Protei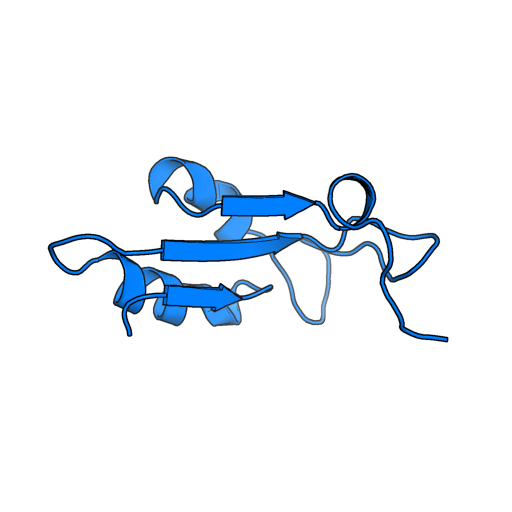n AF-A0A959YZJ6-F1 (afdb_monomer_lite)

Radius of gyration: 12.94 Å; chains: 1; bounding box: 34×20×36 Å

Foldseek 3Di:
DQEDEAAAPVCVVVQCVQLVDDDHHAAEYEQQCDVPQGNHDECPDPPRHHDVCVVCCVVSVYHYHDCNPRPPHDDDD

Sequence (77 aa):
PTMAFGNSDGDFQMLEWTTSGEGPRFGMLVHHTDSVREWAYDRESHIGRLDRGLDEAEARGWVVADMARDWATVYTP

Structure (mmCIF, N/CA/C/O backbone):
data_AF-A0A959YZJ6-F1
#
_entry.id   AF-A0A959YZJ6-F1
#
loop_
_atom_site.group_PDB
_atom_site.id
_atom_site.type_symbol
_atom_site.label_atom_id
_atom_site.label_alt_id
_atom_site.label_comp_id
_atom_site.label_asym_id
_atom_site.label_entity_id
_atom_site.label_seq_id
_atom_site.pdbx_PDB_ins_code
_atom_site.Cartn_x
_atom_site.Cartn_y
_atom_site.Cartn_z
_atom_site.occupancy
_atom_site.B_iso_or_equiv
_atom_site.auth_seq_id
_atom_site.auth_comp_id
_atom_site.auth_asym_id
_atom_site.auth_atom_id
_atom_site.pdbx_PDB_model_num
ATOM 1 N N . PRO A 1 1 ? -7.979 12.425 10.025 1.00 92.94 1 PRO A N 1
ATOM 2 C CA . PRO A 1 1 ? -8.354 12.276 8.595 1.00 92.94 1 PRO A CA 1
ATOM 3 C C . PRO A 1 1 ? -9.434 11.200 8.454 1.00 92.94 1 PRO A C 1
ATOM 5 O O . PRO A 1 1 ? -9.575 10.400 9.373 1.00 92.94 1 PRO A O 1
ATOM 8 N N . THR A 1 2 ? -10.204 11.183 7.364 1.00 97.38 2 THR A N 1
ATOM 9 C CA . THR A 1 2 ? -11.122 10.067 7.056 1.00 97.38 2 THR A CA 1
ATOM 10 C C . THR A 1 2 ? -10.496 9.043 6.111 1.00 97.38 2 THR A C 1
ATOM 12 O O . THR A 1 2 ? -10.946 7.901 6.078 1.00 97.38 2 THR A O 1
ATOM 15 N N . MET A 1 3 ? -9.460 9.442 5.367 1.00 98.50 3 MET A N 1
ATOM 16 C CA . MET A 1 3 ? -8.716 8.597 4.437 1.00 98.50 3 MET A CA 1
ATOM 17 C C . MET A 1 3 ? -7.218 8.914 4.503 1.00 98.50 3 MET A C 1
ATOM 19 O O . MET A 1 3 ? -6.860 10.075 4.729 1.00 98.50 3 MET A O 1
ATOM 23 N N . ALA A 1 4 ? -6.367 7.905 4.315 1.00 98.50 4 ALA A N 1
ATOM 24 C CA . ALA A 1 4 ? -4.915 8.049 4.209 1.00 98.50 4 ALA A CA 1
ATOM 25 C C . ALA A 1 4 ? -4.343 7.110 3.141 1.00 98.50 4 ALA A C 1
ATOM 27 O O . ALA A 1 4 ? -4.853 6.009 2.929 1.00 98.50 4 ALA A O 1
ATOM 28 N N . PHE A 1 5 ? -3.271 7.565 2.497 1.00 98.56 5 PHE A N 1
ATOM 29 C CA . PHE A 1 5 ? -2.581 6.870 1.417 1.00 98.56 5 PHE A CA 1
ATOM 30 C C . PHE A 1 5 ? -1.083 6.909 1.711 1.00 98.56 5 PHE A C 1
ATOM 32 O O . PHE A 1 5 ? -0.561 7.986 1.992 1.00 98.56 5 PHE A O 1
ATOM 39 N N . GLY A 1 6 ? -0.419 5.759 1.669 1.00 98.19 6 GLY A N 1
ATOM 4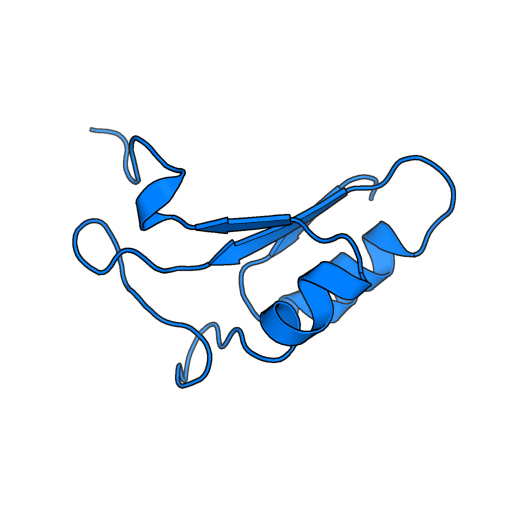0 C CA . GLY A 1 6 ? 1.024 5.633 1.882 1.00 98.19 6 GLY A CA 1
ATOM 41 C C . GLY A 1 6 ? 1.653 4.680 0.875 1.00 98.19 6 GLY A C 1
ATOM 42 O O . GLY A 1 6 ? 0.952 4.067 0.069 1.00 98.19 6 GLY A O 1
ATOM 43 N N . ASN A 1 7 ? 2.971 4.546 0.915 1.00 98.12 7 ASN A N 1
ATOM 44 C CA . ASN A 1 7 ? 3.702 3.600 0.067 1.00 98.12 7 ASN A CA 1
ATOM 45 C C . ASN A 1 7 ? 4.914 2.977 0.772 1.00 98.12 7 ASN A C 1
ATOM 47 O O . ASN A 1 7 ? 5.665 2.235 0.148 1.00 98.12 7 ASN A O 1
ATOM 51 N N . SER A 1 8 ? 5.118 3.274 2.057 1.00 97.81 8 SER A N 1
ATOM 52 C CA . SER A 1 8 ? 6.245 2.772 2.840 1.00 97.81 8 SER A CA 1
ATOM 53 C C . SER A 1 8 ? 5.853 2.455 4.284 1.00 97.81 8 SER A C 1
ATOM 55 O O . SER A 1 8 ? 4.823 2.903 4.788 1.00 97.81 8 SER A O 1
ATOM 57 N N . ASP A 1 9 ? 6.723 1.749 5.002 1.00 97.38 9 ASP A N 1
ATOM 58 C CA . ASP A 1 9 ? 6.571 1.521 6.443 1.00 97.38 9 ASP A CA 1
ATOM 59 C C . ASP A 1 9 ? 6.672 2.822 7.260 1.00 97.38 9 ASP A C 1
ATOM 61 O O . ASP A 1 9 ? 6.214 2.870 8.402 1.00 97.38 9 ASP A O 1
ATOM 65 N N . GLY A 1 10 ? 7.219 3.899 6.682 1.00 97.31 10 GLY A N 1
ATOM 66 C CA . GLY A 1 10 ? 7.193 5.233 7.288 1.00 97.31 10 GLY A CA 1
ATOM 67 C C . GLY A 1 10 ? 5.780 5.819 7.401 1.00 97.31 10 GLY A C 1
ATOM 68 O O . GLY A 1 10 ? 5.534 6.665 8.260 1.00 97.31 10 GLY A O 1
ATOM 69 N N . ASP A 1 11 ? 4.840 5.334 6.587 1.00 98.25 11 ASP A N 1
ATOM 70 C CA . ASP A 1 11 ? 3.443 5.775 6.577 1.00 98.25 11 ASP A CA 1
ATOM 71 C C . ASP A 1 11 ? 2.564 4.984 7.552 1.00 98.25 11 ASP A C 1
ATOM 73 O O . ASP A 1 11 ? 1.392 5.313 7.751 1.00 98.25 11 ASP A O 1
ATOM 77 N N . PHE A 1 12 ? 3.113 3.946 8.185 1.00 98.25 12 PHE A N 1
ATOM 78 C CA . PHE A 1 12 ? 2.350 3.000 8.988 1.00 98.25 12 PHE A CA 1
ATOM 79 C C . PHE A 1 12 ? 1.510 3.692 10.066 1.00 98.25 12 PHE A C 1
ATOM 81 O O . PHE A 1 12 ? 0.302 3.480 10.153 1.00 98.25 12 PHE A O 1
ATOM 88 N N . GLN A 1 13 ? 2.129 4.560 10.872 1.00 98.44 13 GLN A N 1
ATOM 89 C CA . GLN A 1 13 ? 1.442 5.266 11.954 1.00 98.44 13 GLN A CA 1
ATOM 90 C C . GLN A 1 13 ? 0.398 6.256 11.420 1.00 98.44 13 GLN A C 1
ATOM 92 O O . GLN A 1 13 ? -0.610 6.493 12.082 1.00 98.44 13 GLN A O 1
ATOM 97 N N . MET A 1 14 ? 0.600 6.823 10.225 1.00 98.50 14 MET A N 1
ATOM 98 C CA . MET A 1 14 ? -0.386 7.700 9.588 1.00 98.50 14 MET A CA 1
ATOM 99 C C . MET A 1 14 ? -1.635 6.914 9.172 1.00 98.50 14 MET A C 1
ATOM 101 O O . MET A 1 14 ? -2.757 7.371 9.431 1.00 98.50 14 MET A O 1
ATOM 105 N N . LEU A 1 15 ? -1.454 5.750 8.538 1.00 98.62 15 LEU A N 1
ATOM 106 C CA . LEU A 1 15 ? -2.567 4.872 8.182 1.00 98.62 15 LEU A CA 1
ATOM 107 C C . LEU A 1 15 ? -3.257 4.358 9.449 1.00 98.62 15 LEU A C 1
ATOM 109 O O . LEU A 1 15 ? -4.474 4.481 9.558 1.00 98.62 15 LEU A O 1
ATOM 113 N N . GLU A 1 16 ? -2.494 3.894 10.442 1.00 98.44 16 GLU A N 1
ATOM 114 C CA . GLU A 1 16 ? -3.022 3.401 11.719 1.00 98.44 16 GLU A CA 1
ATOM 115 C C . GLU A 1 16 ? -3.855 4.462 12.434 1.00 98.44 16 GLU A C 1
ATOM 117 O O . GLU A 1 16 ? -5.004 4.203 12.793 1.00 98.44 16 GLU A O 1
ATOM 122 N N . TRP A 1 17 ? -3.322 5.675 12.587 1.00 98.19 17 TRP A N 1
ATOM 123 C CA . TRP A 1 17 ? -4.046 6.782 13.205 1.00 98.19 17 TRP A CA 1
ATOM 124 C C . TRP A 1 17 ? -5.358 7.080 12.474 1.00 98.19 17 TRP A C 1
ATOM 126 O O . TRP A 1 17 ? -6.395 7.313 13.095 1.00 98.19 17 TRP A O 1
ATOM 136 N N . THR A 1 18 ? -5.322 7.063 11.142 1.00 98.19 18 THR A N 1
ATOM 137 C CA . THR A 1 18 ? -6.483 7.391 10.314 1.00 98.19 18 THR A CA 1
ATOM 138 C C . THR A 1 18 ? -7.563 6.312 10.370 1.00 98.19 18 THR A C 1
ATOM 140 O O . THR A 1 18 ? -8.748 6.651 10.395 1.00 98.19 18 THR A O 1
ATOM 143 N N . THR A 1 19 ? -7.188 5.031 10.420 1.00 98.25 19 THR A N 1
ATOM 144 C CA . THR A 1 19 ? -8.138 3.909 10.371 1.00 98.25 19 THR A CA 1
ATOM 145 C C . THR A 1 19 ? -8.561 3.375 11.739 1.00 98.25 19 THR A C 1
ATOM 147 O O . THR A 1 19 ? -9.491 2.582 11.795 1.00 98.25 19 THR A O 1
ATOM 150 N N . SER A 1 20 ? -7.940 3.812 12.841 1.00 96.88 20 SER A N 1
ATOM 151 C CA . SER A 1 20 ? -8.299 3.354 14.201 1.00 96.88 20 SER A CA 1
ATOM 152 C C . SER A 1 20 ? -9.530 4.047 14.804 1.00 96.88 20 SER A C 1
ATOM 154 O O . SER A 1 20 ? -10.013 3.637 15.857 1.00 96.88 20 SER A O 1
ATOM 156 N N . GLY A 1 21 ? -10.021 5.127 14.189 1.00 93.19 21 GLY A N 1
ATOM 157 C CA . GLY A 1 21 ? -11.191 5.861 14.680 1.00 93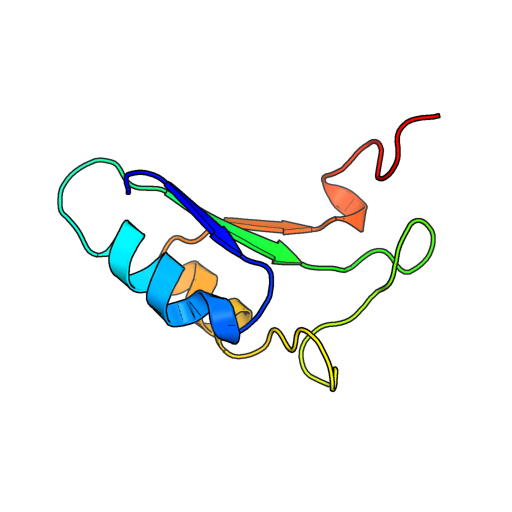.19 21 GLY A CA 1
ATOM 158 C C . GLY A 1 21 ? -12.526 5.225 14.277 1.00 93.19 21 GLY A C 1
ATOM 159 O O . GLY A 1 21 ? -12.610 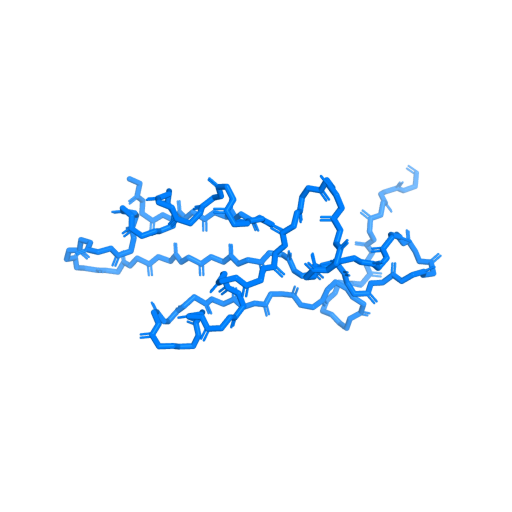4.516 13.281 1.00 93.19 21 GLY A O 1
ATOM 160 N N . GLU A 1 22 ? -13.596 5.548 15.005 1.00 94.69 22 GLU A N 1
ATOM 161 C CA . GLU A 1 22 ? -14.950 5.068 14.697 1.00 94.69 22 GLU A CA 1
ATOM 162 C C . GLU A 1 22 ? -15.515 5.634 13.378 1.00 94.69 22 GLU A C 1
ATOM 164 O O . GLU A 1 22 ? -15.156 6.733 12.936 1.00 94.69 22 GLU A O 1
ATOM 169 N N . GLY A 1 23 ? -16.473 4.907 12.793 1.00 96.38 23 GLY A N 1
ATOM 170 C CA . GLY A 1 23 ? -17.162 5.263 11.549 1.00 96.38 23 GLY A CA 1
ATOM 171 C C . GLY A 1 23 ? -16.390 4.872 10.281 1.00 96.38 23 GLY A C 1
ATOM 172 O O . GLY A 1 23 ? -15.334 4.253 10.364 1.00 96.38 23 GLY A O 1
ATOM 173 N N . PRO A 1 24 ? -16.904 5.210 9.083 1.00 97.12 24 PRO A N 1
ATOM 174 C CA . PRO A 1 24 ? -16.223 4.895 7.831 1.00 97.12 24 PRO A CA 1
ATOM 175 C C . PRO A 1 24 ? -14.847 5.570 7.745 1.00 97.12 24 PRO A C 1
ATOM 177 O O . PRO A 1 24 ? -14.732 6.799 7.865 1.00 97.12 24 PRO A O 1
ATOM 180 N N . ARG A 1 25 ? -13.813 4.754 7.527 1.00 97.88 25 ARG A N 1
ATOM 181 C CA . ARG A 1 25 ? -12.411 5.148 7.347 1.00 97.88 25 ARG A CA 1
ATOM 182 C C . ARG A 1 25 ? -11.794 4.345 6.212 1.00 97.88 25 ARG A C 1
ATOM 184 O O . ARG A 1 25 ? -12.254 3.246 5.916 1.00 97.88 25 ARG A O 1
ATOM 191 N N . PHE A 1 26 ? -10.760 4.896 5.589 1.00 98.50 26 PHE A N 1
ATOM 192 C CA . PHE A 1 26 ? -10.067 4.243 4.484 1.00 98.50 26 PHE A CA 1
ATOM 193 C C . PHE A 1 26 ? -8.550 4.389 4.617 1.00 98.50 26 PHE A C 1
ATOM 195 O O . PHE A 1 26 ? -8.045 5.480 4.881 1.00 98.50 26 PHE A O 1
ATOM 202 N N . GLY A 1 27 ? -7.831 3.290 4.426 1.00 98.62 27 GLY A N 1
ATOM 203 C CA . GLY A 1 27 ? -6.376 3.265 4.335 1.00 98.62 27 GLY A CA 1
ATOM 204 C C . GLY A 1 27 ? -5.973 2.528 3.069 1.00 98.62 27 GLY A C 1
ATOM 205 O O . GLY A 1 27 ? -6.566 1.494 2.756 1.00 98.62 27 GLY A O 1
ATOM 206 N N . MET A 1 28 ? -4.989 3.055 2.347 1.00 98.75 28 MET A N 1
ATOM 207 C CA . MET A 1 28 ? -4.454 2.403 1.157 1.00 98.75 28 MET A CA 1
ATOM 208 C C . MET A 1 28 ? -2.933 2.503 1.098 1.00 98.75 28 MET A C 1
ATOM 210 O O . MET A 1 28 ? -2.363 3.557 1.383 1.00 98.75 28 MET A O 1
ATOM 214 N N . LEU A 1 29 ? -2.295 1.416 0.683 1.00 98.75 29 LEU A N 1
ATOM 215 C CA . LEU A 1 29 ? -0.883 1.357 0.343 1.00 98.75 29 LEU A CA 1
ATOM 216 C C . LEU A 1 29 ? -0.727 1.223 -1.171 1.00 98.75 29 LEU A C 1
ATOM 218 O O . LEU A 1 29 ? -1.394 0.399 -1.794 1.00 98.75 29 LEU A O 1
ATOM 222 N N . VAL A 1 30 ? 0.157 2.020 -1.764 1.00 98.38 30 VAL A N 1
ATOM 223 C CA . VAL A 1 30 ? 0.611 1.818 -3.143 1.00 98.38 30 VAL A CA 1
ATOM 224 C C . VAL A 1 30 ? 1.775 0.835 -3.113 1.00 98.38 30 VAL A C 1
ATOM 226 O O . VAL A 1 30 ? 2.820 1.133 -2.536 1.00 98.38 30 VAL A O 1
ATOM 229 N N . HIS A 1 31 ? 1.602 -0.333 -3.729 1.00 98.38 31 HIS A N 1
ATOM 230 C CA . HIS A 1 31 ? 2.677 -1.303 -3.910 1.00 98.38 31 HIS A CA 1
ATOM 231 C C . HIS A 1 31 ? 3.316 -1.089 -5.278 1.00 98.38 31 HIS A C 1
ATOM 233 O O . HIS A 1 31 ? 2.692 -1.272 -6.329 1.00 98.38 31 HIS A O 1
ATOM 239 N N . HIS A 1 32 ? 4.581 -0.680 -5.249 1.00 98.00 32 HIS A N 1
ATOM 240 C CA . HIS A 1 32 ? 5.390 -0.465 -6.436 1.00 98.00 32 HIS A CA 1
ATOM 241 C C . HIS A 1 32 ? 5.830 -1.805 -7.033 1.00 98.00 32 HIS A C 1
ATOM 243 O O . HIS A 1 32 ? 6.895 -2.328 -6.725 1.00 98.00 32 HIS A O 1
ATOM 249 N N . THR A 1 33 ? 4.965 -2.384 -7.868 1.00 98.12 33 THR A N 1
ATOM 250 C CA . THR A 1 33 ? 5.142 -3.701 -8.509 1.00 98.12 33 THR A CA 1
ATOM 251 C C . THR A 1 33 ? 5.563 -3.615 -9.976 1.00 98.12 33 THR A C 1
ATOM 253 O O . THR A 1 33 ? 5.852 -4.637 -10.601 1.00 98.12 33 THR A O 1
ATOM 256 N N . ASP A 1 34 ? 5.583 -2.415 -10.557 1.00 97.81 34 ASP A N 1
ATOM 257 C CA . ASP A 1 34 ? 5.743 -2.226 -11.994 1.00 97.81 34 ASP A CA 1
ATOM 258 C C . ASP A 1 34 ? 7.169 -1.842 -12.377 1.00 97.81 34 ASP A C 1
ATOM 260 O O . ASP A 1 34 ? 7.510 -0.668 -12.407 1.00 97.81 34 ASP A O 1
ATOM 264 N N . SER A 1 35 ? 7.997 -2.822 -12.735 1.00 96.88 35 SER A N 1
ATOM 265 C CA . SER A 1 35 ? 9.381 -2.580 -13.164 1.00 96.88 35 SER A CA 1
ATOM 266 C C . SER A 1 35 ? 9.529 -2.094 -14.614 1.00 96.88 35 SER A C 1
ATOM 268 O O . SER A 1 35 ? 10.655 -1.950 -15.087 1.00 96.88 35 SER A O 1
ATOM 270 N N . VAL A 1 36 ? 8.433 -1.975 -15.374 1.00 96.94 36 VAL A N 1
ATOM 271 C CA . VAL A 1 36 ? 8.463 -1.632 -16.808 1.00 96.94 36 VAL A CA 1
ATOM 272 C C . VAL A 1 36 ? 8.084 -0.173 -17.017 1.00 96.94 36 VAL A C 1
ATOM 274 O O . VAL A 1 36 ? 8.724 0.528 -17.799 1.00 96.94 36 VAL A O 1
ATOM 277 N N . ARG A 1 37 ? 7.017 0.269 -16.349 1.00 97.31 37 ARG A N 1
ATOM 278 C CA . ARG A 1 37 ? 6.490 1.636 -16.429 1.00 97.31 37 ARG A CA 1
ATOM 279 C C . ARG A 1 37 ? 6.976 2.507 -15.271 1.00 97.31 37 ARG A C 1
ATOM 281 O O . ARG A 1 37 ? 6.940 3.723 -15.405 1.00 97.31 37 ARG A O 1
ATOM 288 N N . GLU A 1 38 ? 7.418 1.901 -14.172 1.00 94.00 38 GLU A N 1
ATOM 289 C CA . GLU A 1 38 ? 7.941 2.557 -12.970 1.00 94.00 38 GLU A CA 1
ATOM 290 C C . GLU A 1 38 ? 9.096 1.704 -12.400 1.00 94.00 38 GLU A C 1
ATOM 292 O O . GLU A 1 38 ? 9.812 1.030 -13.147 1.00 94.00 38 GLU A O 1
ATOM 297 N N . TRP A 1 39 ? 9.290 1.721 -11.087 1.00 92.19 39 TRP A N 1
ATOM 298 C CA . TRP A 1 39 ? 10.227 0.886 -10.364 1.00 92.19 39 TRP A CA 1
ATOM 299 C C . TRP A 1 39 ? 9.452 -0.193 -9.603 1.00 92.19 39 TRP A C 1
ATOM 301 O O . TRP A 1 39 ? 8.387 0.054 -9.045 1.00 92.19 39 TRP A O 1
ATOM 311 N N . ALA A 1 40 ? 10.013 -1.401 -9.536 1.00 94.06 40 ALA A N 1
ATOM 312 C CA . ALA A 1 40 ? 9.517 -2.432 -8.632 1.00 94.06 40 ALA A CA 1
ATOM 313 C C . ALA A 1 40 ? 10.395 -2.472 -7.378 1.00 94.06 40 ALA A C 1
ATOM 315 O O . ALA A 1 40 ? 11.596 -2.735 -7.485 1.00 94.06 40 ALA A O 1
ATOM 316 N N . TYR A 1 41 ? 9.819 -2.188 -6.211 1.00 90.38 41 TYR A N 1
ATOM 317 C CA . TYR A 1 41 ? 10.527 -2.219 -4.931 1.00 90.38 41 TYR A CA 1
ATOM 318 C C . TYR A 1 41 ? 9.562 -2.359 -3.747 1.00 90.38 41 TYR A C 1
ATOM 320 O O . TYR A 1 41 ? 8.460 -1.814 -3.754 1.00 90.38 41 TYR A O 1
ATOM 328 N N . ASP A 1 42 ? 10.001 -3.076 -2.708 1.00 87.12 42 ASP A N 1
ATOM 329 C CA . ASP A 1 42 ? 9.252 -3.240 -1.458 1.00 87.12 42 ASP A CA 1
ATOM 330 C C . ASP A 1 42 ? 10.164 -3.505 -0.239 1.00 87.12 42 ASP A C 1
ATOM 332 O O . ASP A 1 42 ? 10.725 -2.566 0.332 1.00 87.12 42 ASP A O 1
ATOM 336 N N . ARG A 1 43 ? 10.335 -4.762 0.178 1.00 91.88 43 ARG A N 1
ATOM 337 C CA . ARG A 1 43 ? 10.886 -5.192 1.472 1.00 91.88 43 ARG A CA 1
ATOM 338 C C . ARG A 1 43 ? 12.388 -4.995 1.585 1.00 91.88 43 ARG A C 1
ATOM 340 O O . ARG A 1 43 ? 12.901 -4.688 2.659 1.00 91.88 43 ARG A O 1
ATOM 347 N N . GLU A 1 44 ? 13.095 -5.165 0.476 1.00 87.69 44 GLU A N 1
ATOM 348 C CA . GLU A 1 44 ? 14.556 -5.055 0.426 1.00 87.69 44 GLU A CA 1
ATOM 349 C C . GLU A 1 44 ? 15.032 -3.645 0.060 1.00 87.69 44 GLU A C 1
ATOM 351 O O . GLU A 1 44 ? 16.234 -3.378 0.035 1.00 87.69 44 GLU A O 1
ATOM 356 N N . SER A 1 45 ? 14.108 -2.716 -0.203 1.00 87.06 45 SER A N 1
ATOM 357 C CA . SER A 1 45 ? 14.485 -1.370 -0.615 1.00 87.06 45 SER A CA 1
ATOM 358 C C . SER A 1 45 ? 15.141 -0.584 0.520 1.00 87.06 45 SER A C 1
ATOM 360 O O . SER A 1 45 ? 14.659 -0.551 1.652 1.00 87.06 45 SER A O 1
ATOM 362 N N . HIS A 1 46 ? 16.220 0.132 0.204 1.00 80.06 46 HIS A N 1
ATOM 363 C CA . HIS A 1 46 ? 16.837 1.090 1.125 1.00 80.06 46 HIS A CA 1
ATOM 364 C C . HIS A 1 46 ? 16.058 2.413 1.223 1.00 80.06 46 HIS A C 1
ATOM 366 O O . HIS A 1 46 ? 16.234 3.153 2.190 1.00 80.06 46 HIS A O 1
ATOM 372 N N . ILE A 1 47 ? 15.204 2.715 0.240 1.00 80.56 47 ILE A N 1
ATOM 373 C CA . ILE A 1 47 ? 14.367 3.922 0.179 1.00 80.56 47 ILE A CA 1
ATOM 374 C C . ILE A 1 47 ? 12.916 3.492 -0.026 1.00 80.56 47 ILE A C 1
ATOM 376 O O . ILE A 1 47 ? 12.632 2.710 -0.927 1.00 80.56 47 ILE A O 1
ATOM 380 N N . GLY A 1 48 ? 11.991 4.005 0.788 1.00 82.62 48 GLY A N 1
ATOM 381 C CA . GLY A 1 48 ? 10.574 3.653 0.650 1.00 82.62 48 GLY A CA 1
ATOM 382 C C . GLY A 1 48 ? 10.294 2.173 0.922 1.00 82.62 48 GLY A C 1
ATOM 383 O O . GLY A 1 48 ? 9.422 1.597 0.285 1.00 82.62 48 GLY A O 1
ATOM 384 N N . ARG A 1 49 ? 11.053 1.550 1.839 1.00 94.44 49 ARG A N 1
ATOM 385 C CA . ARG A 1 49 ? 10.824 0.161 2.253 1.00 94.44 49 ARG A CA 1
ATOM 386 C C . ARG A 1 49 ? 9.371 -0.025 2.661 1.00 94.44 49 ARG A C 1
ATOM 388 O O . ARG A 1 49 ? 8.883 0.711 3.520 1.00 94.44 49 ARG A O 1
ATOM 395 N N . LEU A 1 50 ? 8.729 -1.031 2.090 1.00 95.50 50 LEU A N 1
ATOM 396 C CA . LEU A 1 50 ? 7.363 -1.408 2.408 1.00 95.50 50 LEU A CA 1
ATOM 397 C C . LEU A 1 50 ? 7.349 -2.902 2.734 1.00 95.50 50 LEU A C 1
ATOM 399 O O . LEU A 1 50 ? 7.473 -3.739 1.846 1.00 95.50 50 LEU A O 1
ATOM 403 N N . ASP A 1 51 ? 7.275 -3.225 4.022 1.00 96.50 51 ASP A N 1
ATOM 404 C CA . ASP A 1 51 ? 7.438 -4.585 4.538 1.00 96.50 51 ASP A CA 1
ATOM 405 C C . ASP A 1 51 ? 6.361 -4.880 5.580 1.00 96.50 51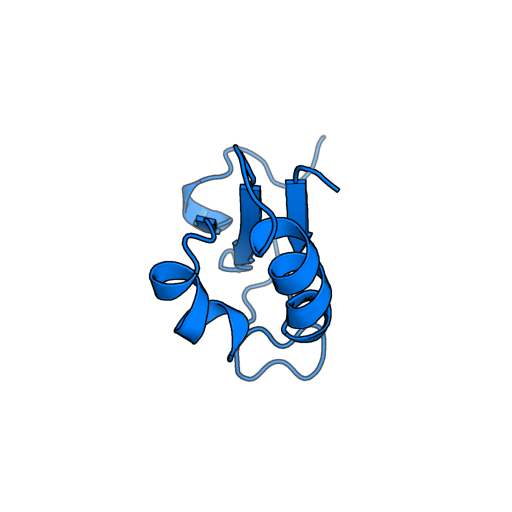 ASP A C 1
ATOM 407 O O . ASP A 1 51 ? 5.389 -5.585 5.297 1.00 96.50 51 ASP A O 1
ATOM 411 N N . ARG A 1 52 ? 6.444 -4.216 6.737 1.00 97.25 52 ARG A N 1
ATOM 412 C CA . ARG A 1 52 ? 5.439 -4.329 7.799 1.00 97.25 52 ARG A CA 1
ATOM 413 C C . ARG A 1 52 ? 4.054 -3.902 7.312 1.00 97.25 52 ARG A C 1
ATOM 415 O O . ARG A 1 52 ? 3.053 -4.516 7.676 1.00 97.25 52 ARG A O 1
ATOM 422 N N . GLY A 1 53 ? 3.994 -2.847 6.499 1.00 96.88 53 GLY A N 1
ATOM 423 C CA . GLY A 1 53 ? 2.753 -2.367 5.904 1.00 96.88 53 GLY A CA 1
ATOM 424 C C . GLY A 1 53 ? 2.056 -3.435 5.060 1.00 96.88 53 GLY A C 1
ATOM 425 O O . GLY A 1 53 ? 0.841 -3.563 5.165 1.00 96.88 53 GLY A O 1
ATOM 426 N N . LEU A 1 54 ? 2.804 -4.235 4.286 1.00 97.50 54 LEU A N 1
ATOM 427 C CA . LEU A 1 54 ? 2.237 -5.323 3.475 1.00 97.50 54 LEU A CA 1
ATOM 428 C C . LEU A 1 54 ? 1.747 -6.484 4.339 1.00 97.50 54 LEU A C 1
ATOM 430 O O . LEU A 1 54 ? 0.683 -7.028 4.061 1.00 97.50 54 LEU A O 1
ATOM 434 N N . ASP A 1 55 ? 2.493 -6.842 5.386 1.00 97.88 55 ASP A N 1
ATOM 435 C CA . ASP A 1 55 ? 2.117 -7.944 6.280 1.00 97.88 55 ASP A CA 1
ATOM 436 C C . ASP A 1 55 ? 0.842 -7.640 7.079 1.00 97.88 55 ASP A C 1
ATOM 438 O O . ASP A 1 55 ? 0.010 -8.521 7.291 1.00 97.88 55 ASP A O 1
ATOM 442 N N . GLU A 1 56 ? 0.671 -6.393 7.529 1.00 98.19 56 GLU A N 1
ATOM 443 C CA . GLU A 1 56 ? -0.466 -6.008 8.373 1.00 98.19 56 GLU A CA 1
ATOM 444 C C . GLU A 1 56 ? -1.672 -5.461 7.588 1.00 98.19 56 GLU A C 1
ATOM 446 O O . GLU A 1 56 ? -2.744 -5.301 8.178 1.00 98.19 56 GLU A O 1
ATOM 451 N N . ALA A 1 57 ? -1.533 -5.177 6.285 1.00 98.00 57 ALA A N 1
ATOM 452 C CA . ALA A 1 57 ? -2.569 -4.507 5.494 1.00 98.00 57 ALA A CA 1
ATOM 453 C C . ALA A 1 57 ? -3.931 -5.210 5.573 1.00 98.00 57 ALA A C 1
ATOM 455 O O . ALA A 1 57 ? -4.932 -4.570 5.896 1.00 98.00 57 ALA A O 1
ATOM 456 N N . GLU A 1 58 ? -3.967 -6.527 5.343 1.00 97.00 58 GLU A N 1
ATOM 457 C CA . GLU A 1 58 ? -5.211 -7.307 5.348 1.00 97.00 58 GLU A CA 1
ATOM 458 C C . GLU A 1 58 ? -5.897 -7.264 6.719 1.00 97.00 58 GLU A C 1
ATOM 460 O O . GLU A 1 58 ? -7.073 -6.913 6.821 1.00 97.00 58 GLU A O 1
ATOM 465 N N . ALA A 1 59 ? -5.148 -7.540 7.791 1.00 97.50 59 ALA A N 1
ATOM 466 C CA . ALA A 1 59 ? -5.674 -7.541 9.156 1.00 97.50 59 ALA A CA 1
ATOM 467 C C . ALA A 1 59 ? -6.192 -6.159 9.594 1.00 97.50 59 ALA A C 1
ATOM 469 O O . ALA A 1 59 ? -7.086 -6.065 10.435 1.00 97.50 59 ALA A O 1
ATOM 470 N N . ARG A 1 60 ? -5.642 -5.084 9.018 1.00 97.19 60 ARG A N 1
ATOM 471 C CA . ARG A 1 60 ? -6.043 -3.695 9.278 1.00 97.19 60 ARG A CA 1
ATOM 472 C C . ARG A 1 60 ? -7.115 -3.175 8.321 1.00 97.19 60 ARG A C 1
ATOM 474 O O . ARG A 1 60 ? -7.577 -2.048 8.493 1.00 97.19 60 ARG A O 1
ATOM 481 N N . GLY A 1 61 ? -7.513 -3.971 7.329 1.00 97.38 61 GLY A N 1
ATOM 482 C CA . GLY A 1 61 ? -8.457 -3.561 6.291 1.00 97.38 61 GLY A CA 1
ATOM 483 C C . GLY A 1 61 ? -7.914 -2.467 5.367 1.00 97.38 61 GLY A C 1
ATOM 484 O O . GLY A 1 61 ? -8.696 -1.708 4.794 1.00 97.38 61 GLY A O 1
ATOM 485 N N . TRP A 1 62 ? -6.591 -2.344 5.243 1.00 98.56 62 TRP A N 1
ATOM 486 C CA . TRP A 1 62 ? -5.967 -1.438 4.286 1.00 98.56 62 TRP A CA 1
ATOM 487 C C . TRP A 1 62 ? -5.975 -2.065 2.894 1.00 98.56 62 TRP A C 1
ATOM 489 O O . TRP A 1 62 ? -5.628 -3.231 2.717 1.00 98.56 62 TRP A O 1
ATOM 499 N N . VAL A 1 63 ? -6.352 -1.277 1.890 1.00 98.62 63 VAL A N 1
ATOM 500 C CA . VAL A 1 63 ? -6.292 -1.703 0.488 1.00 98.62 63 VAL A CA 1
ATOM 501 C C . VAL A 1 63 ? -4.852 -1.610 -0.003 1.00 98.62 63 VAL A C 1
ATOM 503 O O . VAL A 1 63 ? -4.189 -0.603 0.224 1.00 98.62 63 VAL A O 1
ATOM 506 N N . VAL A 1 64 ? -4.368 -2.625 -0.712 1.00 98.50 64 VAL A N 1
ATOM 507 C CA . VAL A 1 64 ? -3.064 -2.578 -1.383 1.00 98.50 64 VAL A CA 1
ATOM 508 C C . VAL A 1 64 ? -3.309 -2.465 -2.882 1.00 98.50 64 VAL A C 1
ATOM 510 O O . VAL A 1 64 ? -3.891 -3.370 -3.472 1.00 98.50 64 VAL A O 1
ATOM 513 N N . ALA A 1 65 ? -2.908 -1.345 -3.478 1.00 98.44 65 ALA A N 1
ATOM 514 C CA . ALA A 1 65 ? -2.984 -1.132 -4.918 1.00 98.44 65 ALA A CA 1
ATOM 515 C C . ALA A 1 65 ? -1.716 -1.676 -5.587 1.00 98.44 65 ALA A C 1
ATOM 517 O O . ALA A 1 65 ? -0.615 -1.214 -5.286 1.00 98.44 65 ALA A O 1
ATOM 518 N N . ASP A 1 66 ? -1.874 -2.630 -6.500 1.00 98.31 66 ASP A N 1
ATOM 519 C CA . ASP A 1 66 ? -0.794 -3.194 -7.308 1.00 98.31 66 ASP A CA 1
ATOM 520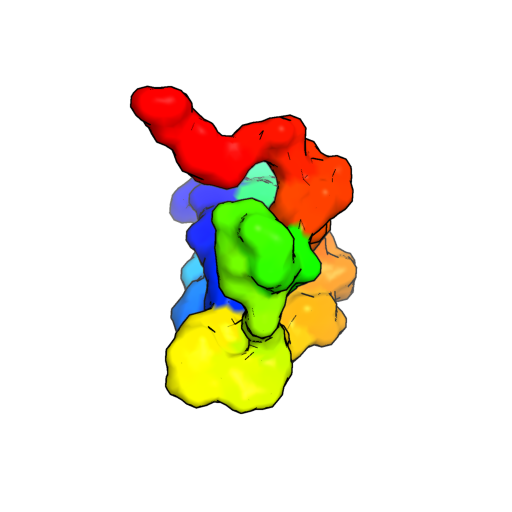 C C . ASP A 1 66 ? -0.616 -2.322 -8.553 1.00 98.31 66 ASP A C 1
ATOM 522 O O . ASP A 1 66 ? -1.426 -2.367 -9.478 1.00 98.31 66 ASP A O 1
ATOM 526 N N . MET A 1 67 ? 0.431 -1.495 -8.593 1.00 98.50 67 MET A N 1
ATOM 527 C CA . MET A 1 67 ? 0.593 -0.515 -9.672 1.00 98.50 67 MET A CA 1
ATOM 528 C C . MET A 1 67 ? 0.667 -1.164 -11.067 1.00 98.50 67 MET A C 1
ATOM 530 O O . MET A 1 67 ? 0.112 -0.626 -12.029 1.00 98.50 67 MET A O 1
ATOM 534 N N . ALA A 1 68 ? 1.306 -2.330 -11.190 1.00 97.94 68 ALA A N 1
ATOM 535 C CA . ALA A 1 68 ? 1.415 -3.044 -12.460 1.00 97.94 68 ALA A CA 1
ATOM 536 C C . ALA A 1 68 ? 0.053 -3.521 -12.982 1.00 97.94 68 ALA A C 1
ATOM 538 O O . ALA A 1 68 ? -0.197 -3.475 -14.188 1.00 97.94 68 ALA A O 1
ATOM 539 N N . ARG A 1 69 ? -0.825 -3.984 -12.087 1.00 98.38 69 ARG A N 1
ATOM 540 C CA . ARG A 1 69 ? -2.110 -4.597 -12.460 1.00 98.38 69 ARG A CA 1
ATOM 541 C C . ARG A 1 69 ? -3.273 -3.614 -12.472 1.00 98.38 69 ARG A C 1
ATOM 543 O O . ARG A 1 69 ? -4.124 -3.699 -13.355 1.00 98.38 69 ARG A O 1
ATOM 550 N N . ASP A 1 70 ? -3.303 -2.694 -11.519 1.00 98.50 70 ASP A N 1
ATOM 551 C CA . ASP A 1 70 ? -4.491 -1.894 -11.229 1.00 98.50 70 ASP A CA 1
ATOM 552 C C . ASP A 1 70 ? -4.480 -0.551 -11.965 1.00 98.50 70 ASP A C 1
ATOM 554 O O . ASP A 1 70 ? -5.534 0.046 -12.196 1.00 98.50 70 ASP A O 1
ATOM 558 N N . TRP A 1 71 ? -3.302 -0.043 -12.344 1.00 97.75 71 TRP A N 1
ATOM 559 C CA . TRP A 1 71 ? -3.184 1.266 -12.985 1.00 97.75 71 TRP A CA 1
ATOM 560 C C . TRP A 1 71 ? -3.036 1.131 -14.497 1.00 97.75 71 TRP A C 1
ATOM 562 O O . TRP A 1 71 ? -2.064 0.576 -15.011 1.00 97.75 71 TRP A O 1
ATOM 572 N N . ALA A 1 72 ? -3.981 1.715 -15.238 1.00 97.31 72 ALA A N 1
ATOM 573 C CA . ALA A 1 72 ? -3.929 1.762 -16.700 1.00 97.31 72 ALA A CA 1
ATOM 574 C C . ALA A 1 72 ? -2.793 2.662 -17.220 1.00 97.31 72 ALA A C 1
ATOM 576 O O . ALA A 1 72 ? -2.273 2.454 -18.316 1.00 97.31 72 ALA A O 1
ATOM 577 N N . THR A 1 73 ? -2.400 3.681 -16.456 1.00 96.81 73 THR A N 1
ATOM 578 C CA . THR A 1 73 ? -1.378 4.664 -16.838 1.00 96.81 73 THR A CA 1
ATOM 579 C C . THR A 1 73 ? -0.661 5.164 -15.584 1.00 96.81 73 THR A C 1
ATOM 581 O O . THR A 1 73 ? -1.326 5.468 -14.599 1.00 96.81 73 THR A O 1
ATOM 584 N N . VAL A 1 74 ? 0.676 5.239 -15.625 1.00 96.31 74 VAL A N 1
ATOM 585 C CA . VAL A 1 74 ? 1.510 5.732 -14.507 1.00 96.31 74 VAL A CA 1
ATOM 586 C C . VAL A 1 74 ? 1.803 7.228 -14.657 1.00 96.31 74 VAL A C 1
ATOM 588 O O . VAL A 1 74 ? 1.629 7.993 -13.714 1.00 96.31 74 VAL A O 1
ATOM 591 N N . TYR A 1 75 ? 2.186 7.664 -15.859 1.00 96.25 75 TYR A N 1
ATOM 592 C CA . TYR A 1 75 ? 2.506 9.061 -16.161 1.00 96.25 75 TYR A CA 1
ATOM 593 C C . TYR A 1 75 ? 1.581 9.610 -17.243 1.00 96.25 75 TYR A C 1
ATOM 595 O O . TYR A 1 75 ? 1.254 8.909 -18.202 1.00 96.25 75 TYR A O 1
ATOM 603 N N . THR A 1 76 ? 1.170 10.871 -17.108 1.00 91.56 76 THR A N 1
ATOM 604 C CA . THR A 1 76 ? 0.493 11.585 -18.196 1.00 91.56 76 THR A CA 1
ATOM 605 C C . THR A 1 76 ? 1.474 11.849 -19.350 1.00 91.56 76 THR A C 1
ATOM 607 O O . THR A 1 76 ? 2.667 11.987 -19.074 1.00 91.56 76 THR A O 1
ATOM 610 N N . PRO A 1 77 ? 1.000 11.929 -20.609 1.00 81.50 77 PRO A N 1
ATOM 611 C CA . PRO A 1 77 ? 1.831 12.290 -21.761 1.00 81.50 77 PRO A CA 1
ATOM 612 C C . PRO A 1 77 ? 2.544 13.638 -21.618 1.00 81.50 77 PRO A C 1
ATOM 614 O O . PRO A 1 77 ? 1.983 14.533 -20.942 1.00 81.50 77 PRO A O 1
#

Secondary structure (DSSP, 8-state):
--EEEESSGGGHHHHHHHHSSSSS-EEEEEEEE-TTTS-EESTT-SSS--SHHHHHHHHHT-EEEEHHHH-S-SS--

pLDDT: mean 95.9, std 4.34, range [80.06, 98.75]